Protein AF-A0A356BEI6-F1 (afdb_monomer_lite)

Foldseek 3Di:
DAAQVRHDDDVVVNVVLVVVLVVVCVVVVWDKDWDWDADPVRPDIDIDMDTPDDPVVVLVSCVVRNHQWDWDADPQWTWTGGRVDDDHIDTPGGPVVVDDDDDD

Structure (mmCIF, N/CA/C/O backbone):
data_AF-A0A356BEI6-F1
#
_entry.id   AF-A0A356BEI6-F1
#
loop_
_atom_site.group_PDB
_atom_site.id
_atom_site.type_symbol
_atom_site.label_atom_id
_atom_site.label_alt_id
_atom_site.label_comp_id
_atom_site.label_asym_id
_atom_site.label_entity_id
_atom_site.label_seq_id
_atom_site.pdbx_PDB_ins_code
_atom_site.Cartn_x
_atom_site.Cartn_y
_atom_site.Cartn_z
_atom_site.occupancy
_atom_site.B_iso_or_equiv
_atom_site.auth_seq_id
_atom_site.auth_comp_id
_atom_site.auth_asym_id
_atom_site.auth_atom_id
_atom_site.pdbx_PDB_model_num
ATOM 1 N N . ALA A 1 1 ? 14.969 -9.110 -2.211 1.00 49.66 1 ALA A N 1
ATOM 2 C CA . ALA A 1 1 ? 13.721 -8.331 -2.119 1.00 49.66 1 ALA A CA 1
ATOM 3 C C . ALA A 1 1 ? 14.049 -6.890 -2.487 1.00 49.66 1 ALA A C 1
ATOM 5 O O . ALA A 1 1 ? 15.097 -6.406 -2.062 1.00 49.66 1 ALA A O 1
ATOM 6 N N . GLN A 1 2 ? 13.248 -6.258 -3.345 1.00 53.53 2 GLN A N 1
ATOM 7 C CA . GLN A 1 2 ? 13.433 -4.845 -3.693 1.00 53.53 2 GLN A CA 1
ATOM 8 C C . GLN A 1 2 ? 13.071 -3.978 -2.483 1.00 53.53 2 GLN A C 1
ATOM 10 O O . GLN A 1 2 ? 12.152 -4.316 -1.743 1.00 53.53 2 GLN A O 1
ATOM 15 N N . VAL A 1 3 ? 13.815 -2.899 -2.238 1.00 55.16 3 VAL A N 1
ATOM 16 C CA . VAL A 1 3 ? 13.399 -1.878 -1.267 1.00 55.16 3 VAL A CA 1
ATOM 17 C C . VAL A 1 3 ? 12.349 -0.961 -1.907 1.0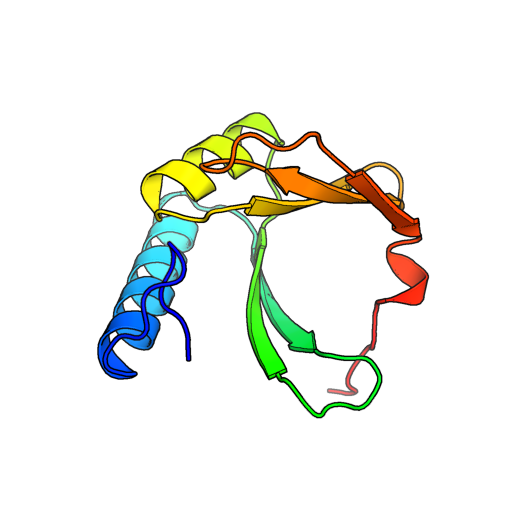0 55.16 3 VAL A C 1
ATOM 19 O O . VAL A 1 3 ? 12.273 -0.889 -3.140 1.00 55.16 3 VAL A O 1
ATOM 22 N N . PRO A 1 4 ? 11.572 -0.206 -1.109 1.00 56.94 4 PRO A N 1
ATOM 23 C CA . PRO A 1 4 ? 10.785 0.904 -1.639 1.00 56.94 4 PRO A CA 1
ATOM 24 C C . PRO A 1 4 ? 11.689 1.834 -2.468 1.00 56.94 4 PRO A C 1
ATOM 26 O O . PRO A 1 4 ? 12.817 2.101 -2.049 1.00 56.94 4 PRO A O 1
ATOM 29 N N . ALA A 1 5 ? 11.217 2.244 -3.651 1.00 59.62 5 ALA A N 1
ATOM 30 C CA . ALA A 1 5 ? 11.950 2.859 -4.773 1.00 59.62 5 ALA A CA 1
ATOM 31 C C . ALA A 1 5 ? 12.661 1.907 -5.767 1.00 59.62 5 ALA A C 1
ATOM 33 O O . ALA A 1 5 ? 13.288 2.371 -6.717 1.00 59.62 5 ALA A O 1
ATOM 34 N N . GLY A 1 6 ? 12.529 0.582 -5.630 1.00 58.34 6 GLY A N 1
ATOM 35 C CA . GLY A 1 6 ? 12.979 -0.384 -6.649 1.00 58.34 6 GLY A CA 1
ATOM 36 C C . GLY A 1 6 ? 14.483 -0.684 -6.645 1.00 58.34 6 GLY A C 1
ATOM 37 O O . GLY A 1 6 ? 14.980 -1.371 -7.538 1.00 58.34 6 GLY A O 1
ATOM 38 N N . VAL A 1 7 ? 15.214 -0.210 -5.634 1.00 60.59 7 VAL A N 1
ATOM 39 C CA . VAL A 1 7 ? 16.638 -0.516 -5.455 1.00 60.59 7 VAL A CA 1
ATOM 40 C C . VAL A 1 7 ? 16.788 -1.901 -4.818 1.00 60.59 7 VAL A C 1
ATOM 42 O O . VAL A 1 7 ? 16.066 -2.269 -3.890 1.00 60.59 7 VAL A O 1
ATOM 45 N N . THR A 1 8 ? 17.741 -2.702 -5.286 1.00 63.16 8 THR A N 1
ATOM 46 C CA . THR A 1 8 ? 18.080 -3.967 -4.622 1.00 63.16 8 THR A CA 1
ATOM 47 C C . THR A 1 8 ? 18.940 -3.663 -3.398 1.00 63.16 8 THR A C 1
ATOM 49 O O . THR A 1 8 ? 20.122 -3.353 -3.523 1.00 63.16 8 THR A O 1
ATOM 52 N N . GLY A 1 9 ? 18.333 -3.705 -2.212 1.00 63.09 9 GLY A N 1
ATOM 53 C CA . GLY A 1 9 ? 19.010 -3.474 -0.935 1.00 63.09 9 GLY A CA 1
ATOM 54 C C . GLY A 1 9 ? 19.251 -4.757 -0.139 1.00 63.09 9 GLY A C 1
ATOM 55 O O . GLY A 1 9 ? 18.744 -5.833 -0.464 1.00 63.09 9 GLY A O 1
ATOM 56 N N . HIS A 1 10 ? 20.010 -4.639 0.952 1.00 65.00 10 HIS A N 1
ATOM 57 C CA . HIS A 1 10 ? 20.179 -5.740 1.898 1.00 65.00 10 HIS A CA 1
ATOM 58 C C . HIS A 1 10 ? 18.817 -6.087 2.543 1.00 65.00 10 HIS A C 1
ATOM 60 O O . HIS A 1 10 ? 18.137 -5.167 3.002 1.00 65.00 10 HIS A O 1
ATOM 66 N N . PRO A 1 11 ? 18.425 -7.372 2.673 1.00 65.81 11 PRO A N 1
ATOM 67 C CA . PRO A 1 11 ? 17.128 -7.781 3.238 1.00 65.81 11 PRO A CA 1
ATOM 68 C C . PRO A 1 11 ? 16.745 -7.131 4.583 1.00 65.81 11 PRO A C 1
ATOM 70 O O . PRO A 1 11 ? 15.575 -6.861 4.843 1.00 65.81 11 PRO A O 1
ATOM 73 N N . TYR A 1 12 ? 17.733 -6.817 5.426 1.00 69.38 12 TYR A N 1
ATOM 74 C CA . TYR A 1 12 ? 17.545 -6.103 6.696 1.00 69.38 12 TYR A CA 1
ATOM 75 C C . TYR A 1 12 ? 16.931 -4.704 6.544 1.00 69.38 12 TYR A C 1
ATOM 77 O O . TYR A 1 12 ? 16.209 -4.269 7.439 1.00 69.38 12 TYR A O 1
ATOM 85 N N . LEU A 1 13 ? 17.179 -4.003 5.434 1.00 73.88 13 LEU A N 1
ATOM 86 C CA . LEU A 1 13 ? 16.604 -2.677 5.187 1.00 73.88 13 LEU A CA 1
ATOM 87 C C . LEU A 1 13 ? 15.094 -2.763 4.937 1.00 73.88 13 LEU A C 1
ATOM 89 O O . LEU A 1 13 ? 14.350 -1.937 5.464 1.00 73.88 13 LEU A O 1
ATOM 93 N N . ASN A 1 14 ? 14.638 -3.800 4.228 1.00 75.56 14 ASN A N 1
ATOM 94 C CA . ASN A 1 14 ? 13.209 -4.065 4.034 1.00 75.56 14 ASN A CA 1
ATOM 95 C C . ASN A 1 14 ? 12.522 -4.380 5.353 1.00 75.56 14 ASN A C 1
ATOM 97 O O . ASN A 1 14 ? 11.492 -3.794 5.664 1.00 75.56 14 ASN A O 1
ATOM 101 N N . LEU A 1 15 ? 13.131 -5.251 6.161 1.00 82.06 15 LEU A N 1
ATOM 102 C CA . LEU A 1 15 ? 12.587 -5.593 7.471 1.00 82.06 15 LEU A CA 1
ATOM 103 C C . LEU A 1 15 ? 12.508 -4.371 8.397 1.00 82.06 15 LEU A C 1
ATOM 105 O O . LEU A 1 15 ? 11.555 -4.240 9.162 1.00 82.06 15 LEU A O 1
ATOM 109 N N . ARG A 1 16 ? 13.502 -3.475 8.349 1.00 86.81 16 ARG A N 1
ATOM 110 C CA . ARG A 1 16 ? 13.478 -2.246 9.148 1.00 86.81 16 ARG A CA 1
ATOM 111 C C . ARG A 1 16 ? 12.345 -1.320 8.704 1.00 86.81 16 ARG A C 1
ATOM 113 O O . ARG A 1 16 ? 11.563 -0.914 9.555 1.00 86.81 16 ARG A O 1
ATOM 120 N N . ARG A 1 17 ? 12.221 -1.050 7.399 1.00 85.62 17 ARG A N 1
ATOM 121 C CA . ARG A 1 17 ? 11.149 -0.203 6.839 1.00 85.62 17 ARG A CA 1
ATOM 122 C C . ARG A 1 17 ? 9.756 -0.777 7.110 1.00 85.62 17 ARG A C 1
ATOM 124 O O . ARG A 1 17 ? 8.855 -0.028 7.463 1.00 85.62 17 ARG A O 1
ATOM 131 N N . ASP A 1 18 ? 9.596 -2.097 7.025 1.00 89.69 18 ASP A N 1
ATOM 132 C CA . ASP A 1 18 ? 8.355 -2.798 7.379 1.00 89.69 18 ASP A CA 1
ATOM 133 C C . ASP A 1 18 ? 7.958 -2.553 8.846 1.00 89.69 18 ASP A C 1
ATOM 135 O O . ASP A 1 18 ? 6.819 -2.186 9.138 1.00 89.69 18 ASP A O 1
ATOM 139 N N . LYS A 1 19 ? 8.918 -2.670 9.774 1.00 92.69 19 LYS A N 1
ATOM 140 C CA . LYS A 1 19 ? 8.693 -2.391 11.201 1.00 92.69 19 LYS A CA 1
ATOM 141 C C . LYS A 1 19 ? 8.432 -0.912 11.483 1.00 92.69 19 LYS A C 1
ATOM 143 O O . LYS A 1 19 ? 7.573 -0.604 12.305 1.00 92.69 19 LYS A O 1
ATOM 148 N N . GLU A 1 20 ? 9.156 -0.006 10.827 1.00 94.38 20 GLU A N 1
ATOM 149 C CA . GLU A 1 20 ? 8.946 1.445 10.934 1.00 94.38 20 GLU A CA 1
ATOM 150 C C . GLU A 1 20 ? 7.535 1.825 10.465 1.00 94.38 20 GLU A C 1
ATOM 152 O O . GLU A 1 20 ? 6.841 2.579 11.148 1.00 94.38 20 GLU A O 1
ATOM 157 N N . PHE A 1 21 ? 7.075 1.246 9.353 1.00 95.19 21 PHE A N 1
ATOM 158 C CA . PHE A 1 21 ? 5.725 1.463 8.848 1.00 95.19 21 PHE A CA 1
ATOM 159 C C . PHE A 1 21 ? 4.667 0.929 9.812 1.00 95.19 21 PHE A C 1
ATOM 161 O O . PHE A 1 21 ? 3.752 1.658 10.187 1.00 95.19 21 PHE A O 1
ATOM 168 N N . GLN A 1 22 ? 4.826 -0.302 10.302 1.00 96.25 22 GLN A N 1
ATOM 169 C CA . GLN A 1 22 ? 3.904 -0.872 11.284 1.00 96.25 22 GLN A CA 1
ATOM 170 C C . GLN A 1 22 ? 3.835 -0.031 12.572 1.00 96.25 22 GLN A C 1
ATOM 172 O O . GLN A 1 22 ? 2.749 0.228 13.096 1.00 96.25 22 GLN A O 1
ATOM 177 N N . ALA A 1 23 ? 4.983 0.422 13.085 1.00 96.44 23 ALA A N 1
ATOM 178 C CA . ALA A 1 23 ? 5.041 1.293 14.256 1.00 96.44 23 ALA A CA 1
ATOM 179 C C . ALA A 1 23 ? 4.313 2.622 14.009 1.00 96.44 23 ALA A C 1
ATOM 181 O O . ALA A 1 23 ? 3.562 3.077 14.873 1.00 96.44 23 ALA A O 1
ATOM 182 N N . TYR A 1 24 ? 4.474 3.202 12.818 1.00 96.88 24 TYR A N 1
ATOM 183 C CA . TYR A 1 24 ? 3.759 4.407 12.414 1.00 96.88 24 TYR A CA 1
ATOM 184 C C . TYR A 1 24 ? 2.239 4.182 12.381 1.00 96.88 24 TYR A C 1
ATOM 186 O O . TYR A 1 24 ? 1.495 4.968 12.967 1.00 96.88 24 TYR A O 1
ATOM 194 N N . LEU A 1 25 ? 1.762 3.091 11.770 1.00 96.56 25 LEU A N 1
ATOM 195 C CA . LEU A 1 25 ? 0.329 2.768 11.725 1.00 96.56 25 LEU A CA 1
ATOM 196 C C . LEU A 1 25 ? -0.268 2.624 13.133 1.00 96.56 25 LEU A C 1
ATOM 198 O O . LEU A 1 25 ? -1.339 3.167 13.406 1.00 96.56 25 LEU A O 1
ATOM 202 N N . ASN A 1 26 ? 0.459 1.970 14.048 1.00 96.81 26 ASN A N 1
ATOM 203 C CA . ASN A 1 26 ? 0.073 1.871 15.459 1.00 96.81 26 ASN A CA 1
ATOM 204 C C . ASN A 1 26 ? -0.004 3.248 16.133 1.00 96.81 26 ASN A C 1
ATOM 206 O O . ASN A 1 26 ? -0.971 3.537 16.837 1.00 96.81 26 ASN A O 1
ATOM 210 N N . GLN A 1 27 ? 0.993 4.111 15.912 1.00 96.88 27 GLN A N 1
ATOM 211 C CA . GLN A 1 27 ? 1.033 5.456 16.487 1.00 96.88 27 GLN A CA 1
ATOM 212 C C . GLN A 1 27 ? -0.139 6.322 16.005 1.00 96.88 27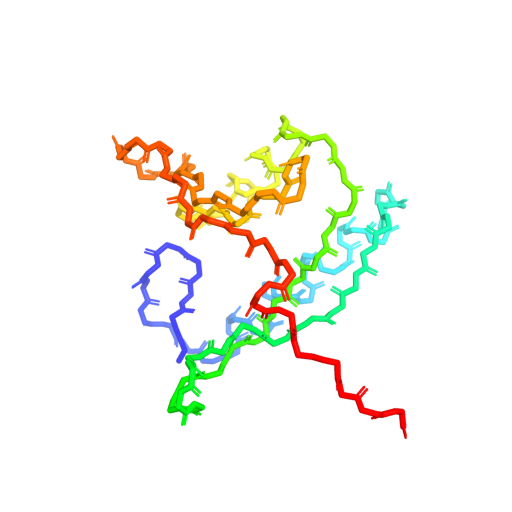 GLN A C 1
ATOM 214 O O . GLN A 1 27 ? -0.738 7.040 16.805 1.00 96.88 27 GLN A O 1
ATOM 219 N N . GLN A 1 28 ? -0.487 6.226 14.720 1.00 95.19 28 GLN A N 1
ATOM 220 C CA . GLN A 1 28 ? -1.615 6.949 14.124 1.00 95.19 28 GLN A CA 1
ATOM 221 C C . GLN A 1 28 ? -2.976 6.294 14.399 1.00 95.19 28 GLN A C 1
ATOM 223 O O . GLN A 1 28 ? -4.004 6.850 14.021 1.00 95.19 28 GLN A O 1
ATOM 228 N N . LYS A 1 29 ? -3.002 5.126 15.060 1.00 96.00 29 LYS A N 1
ATOM 229 C CA . LYS A 1 29 ? -4.213 4.328 15.3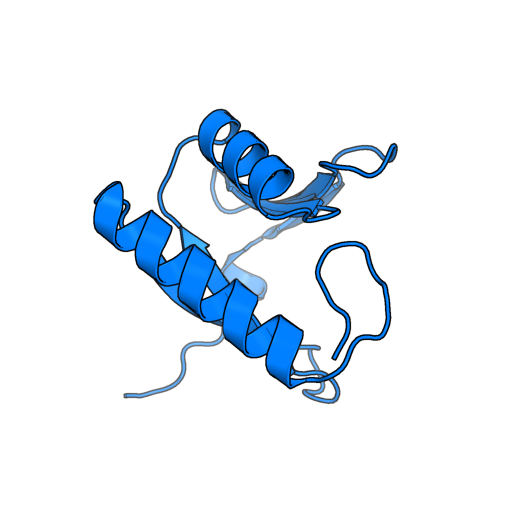19 1.00 96.00 29 LYS A CA 1
ATOM 230 C C . LYS A 1 29 ? -4.999 3.999 14.042 1.00 96.00 29 LYS A C 1
ATOM 232 O O . LYS A 1 29 ? -6.226 3.908 14.071 1.00 96.00 29 LYS A O 1
ATOM 237 N N . LEU A 1 30 ? -4.294 3.820 12.926 1.00 96.19 30 LEU A N 1
ATOM 238 C CA . LEU A 1 30 ? -4.908 3.396 11.672 1.00 96.19 30 LEU A CA 1
ATOM 239 C C . LEU A 1 30 ? -5.217 1.895 11.743 1.00 96.19 30 LEU A C 1
ATOM 241 O O . LEU A 1 30 ? -4.344 1.132 12.154 1.00 96.19 30 LEU A O 1
ATOM 245 N N . PRO A 1 31 ? -6.415 1.432 11.348 1.00 97.31 31 PRO A N 1
ATOM 246 C CA . PRO A 1 31 ? -6.686 0.004 11.234 1.00 97.31 31 PRO A CA 1
ATOM 247 C C . PRO A 1 31 ? -5.893 -0.597 10.068 1.00 97.31 31 PRO A C 1
ATOM 249 O O . PRO A 1 31 ? -5.920 -0.069 8.954 1.00 97.31 31 PRO A O 1
ATOM 252 N N . TYR A 1 32 ? -5.203 -1.713 10.304 1.00 96.94 32 TYR A N 1
ATOM 253 C CA . TYR A 1 32 ? -4.433 -2.401 9.269 1.00 96.94 32 TYR A CA 1
ATOM 254 C C . TYR A 1 32 ? -4.399 -3.919 9.466 1.00 96.94 32 TYR A C 1
ATOM 256 O O . TYR A 1 32 ? -4.633 -4.425 10.564 1.00 96.94 32 TYR A O 1
ATOM 264 N N . ARG A 1 33 ? -4.073 -4.652 8.395 1.00 94.50 33 ARG A N 1
ATOM 265 C CA . ARG A 1 33 ? -3.848 -6.105 8.410 1.00 94.50 33 ARG A CA 1
ATOM 266 C C . ARG A 1 33 ? -2.650 -6.471 7.535 1.00 94.50 33 ARG A C 1
ATOM 268 O O . ARG A 1 33 ? -2.477 -5.910 6.456 1.00 94.50 33 ARG A O 1
ATOM 275 N N . SER A 1 34 ? -1.831 -7.416 7.998 1.00 93.56 34 SER A N 1
ATOM 276 C CA . SER A 1 34 ? -0.758 -7.994 7.177 1.00 93.56 34 SER A CA 1
ATOM 277 C C . SER A 1 34 ? -1.356 -8.900 6.107 1.00 93.56 34 SER A C 1
ATOM 279 O O . SER A 1 34 ? -2.259 -9.684 6.398 1.00 93.56 34 SER A O 1
ATOM 281 N N . VAL A 1 35 ? -0.809 -8.835 4.899 1.00 92.75 35 VAL A N 1
ATOM 282 C CA . VAL A 1 35 ? -1.160 -9.710 3.774 1.00 92.75 35 VAL A CA 1
ATOM 283 C C . VAL A 1 35 ? 0.095 -10.130 3.018 1.00 92.75 35 VAL A C 1
ATOM 285 O O . VAL A 1 35 ? 1.171 -9.572 3.238 1.00 92.75 35 VAL A O 1
ATOM 288 N N . ILE A 1 36 ? -0.038 -11.108 2.126 1.00 90.81 36 ILE A N 1
ATOM 289 C CA . ILE A 1 36 ? 1.004 -11.466 1.165 1.00 90.81 36 ILE A CA 1
ATOM 290 C C . ILE A 1 36 ? 0.513 -11.059 -0.222 1.00 90.81 36 ILE A C 1
ATOM 292 O O . ILE A 1 36 ? -0.513 -11.550 -0.686 1.00 90.81 36 ILE A O 1
ATOM 296 N N . GLY A 1 37 ? 1.239 -10.151 -0.870 1.00 88.75 37 GLY A N 1
ATOM 297 C CA . GLY A 1 37 ? 1.113 -9.935 -2.305 1.00 88.75 37 GLY A CA 1
ATOM 298 C C . GLY A 1 37 ? 1.788 -11.096 -3.023 1.00 88.75 37 GLY A C 1
ATOM 299 O O . GLY A 1 37 ? 2.936 -11.419 -2.718 1.00 88.75 37 GLY A O 1
ATOM 300 N N . CYS A 1 38 ? 1.073 -11.750 -3.931 1.00 88.31 38 CYS A N 1
ATOM 301 C CA . CYS A 1 38 ? 1.509 -12.997 -4.544 1.00 88.31 38 CYS A CA 1
ATOM 302 C C . CYS A 1 38 ? 1.228 -12.988 -6.049 1.00 88.31 38 CYS A C 1
ATOM 304 O O . CYS A 1 38 ? 0.189 -12.485 -6.480 1.00 88.31 38 CYS A O 1
ATOM 306 N N . ALA A 1 39 ? 2.134 -13.560 -6.843 1.00 86.88 39 ALA A N 1
ATOM 307 C CA . ALA A 1 39 ? 1.827 -13.918 -8.225 1.00 86.88 39 ALA A CA 1
ATOM 308 C C . ALA A 1 39 ? 0.793 -15.067 -8.259 1.00 86.88 39 ALA A C 1
ATOM 310 O O . ALA A 1 39 ? 0.802 -15.905 -7.356 1.00 86.88 39 ALA A O 1
ATOM 311 N N . PRO A 1 40 ? -0.065 -15.175 -9.294 1.00 84.69 40 PRO A N 1
ATOM 312 C CA . PRO A 1 40 ? -1.066 -16.247 -9.374 1.00 84.69 40 PRO A CA 1
ATOM 313 C C . PRO A 1 40 ? -0.487 -17.669 -9.290 1.00 84.69 40 PRO A C 1
ATOM 315 O O . PRO A 1 40 ? -1.164 -18.585 -8.838 1.00 84.69 40 PRO A O 1
ATOM 318 N N . ASP A 1 41 ? 0.768 -17.854 -9.702 1.00 88.94 41 ASP A N 1
ATOM 319 C CA . ASP A 1 41 ? 1.504 -19.123 -9.673 1.00 88.94 41 ASP A CA 1
ATOM 320 C C . ASP A 1 41 ? 2.389 -19.303 -8.421 1.00 88.94 41 ASP A C 1
ATOM 322 O O . ASP A 1 41 ? 3.143 -20.269 -8.325 1.00 88.94 41 ASP A O 1
ATOM 326 N N . HIS A 1 42 ? 2.323 -18.369 -7.467 1.00 84.00 42 HIS A N 1
ATOM 327 C CA . HIS A 1 42 ? 3.098 -18.334 -6.223 1.00 84.00 42 HIS A CA 1
ATOM 328 C C . HIS A 1 42 ? 4.624 -18.218 -6.389 1.00 84.00 42 HIS A C 1
ATOM 330 O O . HIS A 1 42 ? 5.354 -18.296 -5.394 1.00 84.00 42 HIS A O 1
ATOM 336 N N . SER A 1 43 ? 5.113 -17.968 -7.608 1.00 86.69 43 SER A N 1
ATOM 337 C CA . SER A 1 43 ? 6.543 -17.800 -7.911 1.00 86.69 43 SER A CA 1
ATOM 338 C C . SER A 1 43 ? 7.166 -16.582 -7.220 1.00 86.69 43 SER A C 1
ATOM 340 O O . SER A 1 43 ? 8.360 -16.572 -6.916 1.00 86.69 43 SER A O 1
ATOM 342 N N . PHE A 1 44 ? 6.345 -15.572 -6.929 1.00 81.75 44 PHE A N 1
ATOM 343 C CA . PHE A 1 44 ? 6.718 -14.376 -6.190 1.00 81.75 44 PHE A CA 1
ATOM 344 C C . PHE A 1 44 ? 5.741 -14.134 -5.045 1.00 81.75 44 PHE A C 1
ATOM 346 O O . PHE A 1 44 ? 4.528 -14.154 -5.247 1.00 81.75 44 PHE A O 1
ATOM 353 N N . GLN A 1 45 ? 6.284 -13.878 -3.856 1.00 86.12 45 GLN A N 1
ATOM 354 C CA . GLN A 1 45 ? 5.536 -13.564 -2.645 1.00 86.12 45 GLN A CA 1
ATOM 355 C C . GLN A 1 45 ? 6.264 -12.475 -1.866 1.00 86.12 45 GLN A C 1
ATOM 357 O O . GLN A 1 45 ? 7.461 -12.584 -1.594 1.00 86.12 45 GLN A O 1
ATOM 362 N N . GLU A 1 46 ? 5.530 -11.445 -1.466 1.00 85.00 46 GLU A N 1
ATOM 363 C CA . GLU A 1 46 ? 6.059 -10.358 -0.656 1.00 85.00 46 GLU A CA 1
ATOM 364 C C . GLU A 1 46 ? 5.047 -9.929 0.403 1.00 85.00 46 GLU A C 1
ATOM 366 O O . GLU A 1 46 ? 3.849 -9.796 0.146 1.00 85.00 46 GLU A O 1
ATOM 371 N N . LYS A 1 47 ? 5.534 -9.717 1.627 1.00 89.06 47 LYS A N 1
ATOM 372 C CA . LYS A 1 47 ? 4.711 -9.188 2.710 1.00 89.06 47 LYS A CA 1
ATOM 373 C C . LYS A 1 47 ? 4.266 -7.768 2.367 1.00 89.06 47 LYS A C 1
ATOM 375 O O . LYS A 1 47 ? 5.077 -6.937 1.973 1.00 89.06 47 LYS A O 1
ATOM 380 N N . SER A 1 48 ? 2.991 -7.486 2.592 1.00 91.06 48 SER A N 1
ATOM 381 C CA . SER A 1 48 ? 2.400 -6.164 2.428 1.00 91.06 48 SER A CA 1
ATOM 382 C C . SER A 1 48 ? 1.367 -5.886 3.527 1.00 91.06 48 SER A C 1
ATOM 384 O O . SER A 1 48 ? 1.114 -6.718 4.405 1.00 91.06 48 SER A O 1
ATOM 386 N N . TRP A 1 49 ? 0.776 -4.697 3.488 1.00 94.56 49 TRP A N 1
ATOM 387 C CA . TRP A 1 49 ? -0.181 -4.206 4.472 1.00 94.56 49 TRP A CA 1
ATOM 388 C C . TRP A 1 49 ? -1.427 -3.661 3.778 1.00 94.56 49 TRP A C 1
ATOM 390 O O . TRP A 1 49 ? -1.330 -2.802 2.906 1.00 94.56 49 TRP A O 1
ATOM 400 N N . ILE A 1 50 ? -2.601 -4.112 4.215 1.00 94.94 50 ILE A N 1
ATOM 401 C CA . ILE A 1 50 ? -3.867 -3.432 3.928 1.00 94.94 50 ILE A CA 1
ATOM 402 C C . ILE A 1 50 ? -4.090 -2.412 5.037 1.00 94.94 50 ILE A C 1
ATOM 404 O O . ILE A 1 50 ? -4.061 -2.779 6.211 1.00 94.94 50 ILE A O 1
ATOM 408 N N . VAL A 1 51 ? -4.325 -1.152 4.673 1.00 97.19 51 VAL A N 1
ATOM 409 C CA . VAL A 1 51 ? -4.567 -0.052 5.614 1.00 97.19 51 VAL A CA 1
ATOM 410 C C . VAL A 1 51 ? -5.908 0.591 5.293 1.00 97.19 51 VAL A C 1
ATOM 412 O O . VAL A 1 51 ? -6.138 1.016 4.163 1.00 97.19 51 VAL A O 1
ATOM 415 N N . LEU A 1 52 ? -6.787 0.685 6.289 1.00 96.88 52 LEU A N 1
ATOM 416 C CA . LEU A 1 52 ? -8.065 1.374 6.149 1.00 96.88 52 LEU A CA 1
ATOM 417 C C . LEU A 1 52 ? -7.856 2.874 6.377 1.00 96.88 52 LEU A C 1
ATOM 419 O O . LEU A 1 52 ? -7.701 3.324 7.513 1.00 96.88 52 LEU A O 1
ATOM 423 N N . CYS A 1 53 ? -7.822 3.647 5.296 1.00 96.94 53 CYS A N 1
ATOM 424 C CA . CYS A 1 53 ? -7.660 5.099 5.329 1.00 96.94 53 CYS A CA 1
ATOM 425 C C . CYS A 1 53 ? -8.211 5.737 4.048 1.00 96.94 53 CYS A C 1
ATOM 427 O O . CYS A 1 53 ? -8.554 5.028 3.106 1.00 96.94 53 CYS A O 1
ATOM 429 N N . GLU A 1 54 ? -8.301 7.067 4.002 1.00 97.3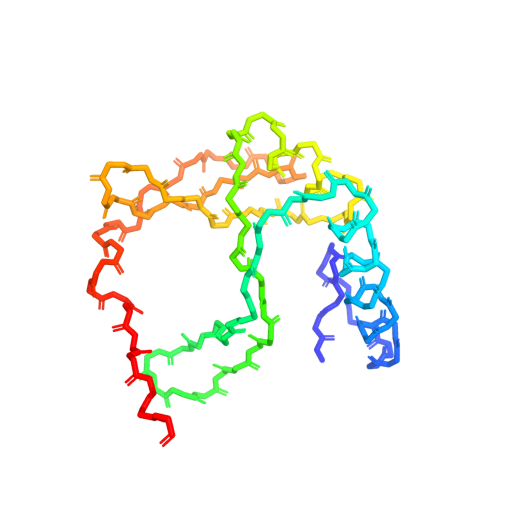1 54 GLU A N 1
ATOM 430 C CA . GLU A 1 54 ? -8.660 7.782 2.773 1.00 97.31 54 GLU A CA 1
ATOM 431 C C . GLU A 1 54 ? -7.518 7.752 1.745 1.00 97.31 54 GLU A C 1
ATOM 433 O O . GLU A 1 54 ? -6.339 7.714 2.108 1.00 97.31 54 GLU A O 1
ATOM 438 N N . LYS A 1 55 ? -7.852 7.858 0.451 1.00 97.19 55 LYS A N 1
ATOM 439 C CA . LYS A 1 55 ? -6.874 7.804 -0.653 1.00 97.19 55 LYS A CA 1
ATOM 440 C C . LYS A 1 55 ? -5.750 8.835 -0.495 1.00 97.19 55 LYS A C 1
ATOM 442 O O . LYS A 1 55 ? -4.579 8.518 -0.691 1.00 97.19 55 LYS A O 1
ATOM 447 N N . ASN A 1 56 ? -6.081 10.055 -0.065 1.00 97.25 56 ASN A N 1
ATOM 448 C CA . ASN A 1 56 ? -5.093 11.112 0.182 1.00 97.25 56 ASN A CA 1
ATOM 449 C C . ASN A 1 56 ? -4.121 10.753 1.317 1.00 97.25 56 ASN A C 1
ATOM 451 O O . ASN A 1 56 ? -2.920 11.025 1.213 1.00 97.25 56 ASN A O 1
ATOM 455 N N . THR A 1 57 ? -4.611 10.109 2.380 1.00 96.94 57 THR A N 1
ATOM 456 C CA . THR A 1 57 ? -3.764 9.564 3.446 1.00 96.94 57 THR A CA 1
ATOM 457 C C . THR A 1 57 ? -2.869 8.462 2.892 1.00 96.94 57 THR A C 1
ATOM 459 O O . THR A 1 57 ? -1.661 8.526 3.096 1.00 96.94 57 THR A O 1
ATOM 462 N N . ALA A 1 58 ? -3.413 7.515 2.122 1.00 97.31 58 ALA A N 1
ATOM 463 C CA . ALA A 1 58 ? -2.641 6.428 1.519 1.00 97.31 58 ALA A CA 1
ATOM 464 C C . ALA A 1 58 ? -1.491 6.946 0.635 1.00 97.31 58 ALA A C 1
ATOM 466 O O . ALA A 1 58 ? -0.352 6.505 0.782 1.00 97.31 58 ALA A O 1
ATOM 467 N N . ILE A 1 59 ? -1.752 7.945 -0.216 1.00 97.19 59 ILE A N 1
ATOM 468 C CA . ILE A 1 59 ? -0.729 8.599 -1.050 1.00 97.19 59 ILE A CA 1
ATOM 469 C C . ILE A 1 59 ? 0.322 9.314 -0.186 1.00 97.19 59 ILE A C 1
ATOM 471 O O . ILE A 1 59 ? 1.516 9.249 -0.477 1.00 97.19 59 ILE A O 1
ATOM 475 N N . THR A 1 60 ? -0.095 9.987 0.890 1.00 97.19 60 THR A N 1
ATOM 476 C CA . THR A 1 60 ? 0.828 10.672 1.812 1.00 97.19 60 THR A CA 1
ATOM 477 C C . THR A 1 60 ? 1.758 9.679 2.508 1.00 97.19 60 THR A C 1
ATOM 479 O O . THR A 1 60 ? 2.971 9.890 2.539 1.00 97.19 60 THR A O 1
ATOM 482 N N . LEU A 1 61 ? 1.210 8.561 2.993 1.00 95.75 61 LEU A N 1
ATOM 483 C CA . LEU A 1 61 ? 1.979 7.466 3.584 1.00 95.75 61 LEU A CA 1
ATOM 484 C C . LEU A 1 61 ? 2.951 6.866 2.571 1.00 95.75 61 LEU A C 1
ATOM 486 O O . LEU A 1 61 ? 4.133 6.707 2.861 1.00 95.75 61 LEU A O 1
ATOM 490 N N . ALA A 1 62 ? 2.477 6.585 1.362 1.00 95.00 62 ALA A N 1
ATOM 491 C CA . ALA A 1 62 ? 3.296 6.035 0.296 1.00 95.00 62 ALA A CA 1
ATOM 492 C C . ALA A 1 62 ? 4.493 6.936 -0.038 1.00 95.00 62 ALA A C 1
ATOM 494 O O . ALA A 1 62 ? 5.608 6.435 -0.148 1.00 95.00 62 ALA A O 1
ATOM 495 N N . ARG A 1 63 ? 4.307 8.262 -0.102 1.00 95.50 63 A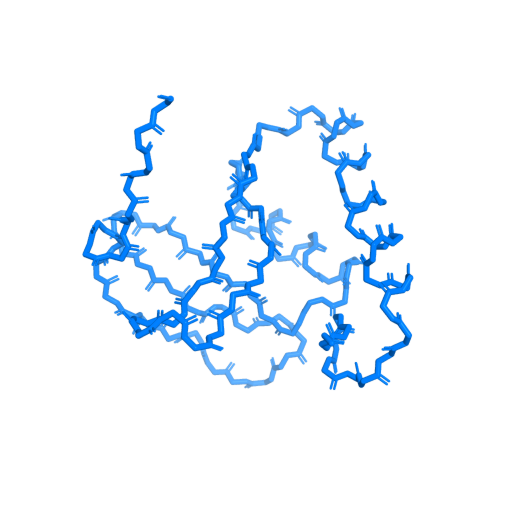RG A N 1
ATOM 496 C CA . ARG A 1 63 ? 5.419 9.214 -0.276 1.00 95.50 63 ARG A CA 1
ATOM 497 C C . ARG A 1 63 ? 6.395 9.178 0.895 1.00 95.50 63 ARG A C 1
ATOM 499 O O . ARG A 1 63 ? 7.598 9.115 0.670 1.00 95.50 63 ARG A O 1
ATOM 506 N N . GLN A 1 64 ? 5.887 9.191 2.128 1.00 94.38 64 GLN A N 1
ATOM 507 C CA . GLN A 1 64 ? 6.714 9.156 3.339 1.00 94.38 64 GLN A CA 1
ATOM 508 C C . GLN A 1 64 ? 7.589 7.893 3.413 1.00 94.38 64 GLN A C 1
ATOM 510 O O . GLN A 1 64 ? 8.719 7.958 3.886 1.00 94.38 64 GLN A O 1
ATOM 515 N N . PHE A 1 65 ? 7.076 6.758 2.935 1.00 91.94 65 PHE A N 1
ATOM 516 C CA . PHE A 1 65 ? 7.770 5.466 2.928 1.00 91.94 65 PHE A CA 1
ATOM 517 C C . PHE A 1 65 ? 8.378 5.102 1.566 1.00 91.94 65 PHE A C 1
ATOM 519 O O . PHE A 1 65 ? 8.725 3.942 1.338 1.00 91.94 65 PHE A O 1
ATOM 526 N N . GLU A 1 66 ? 8.527 6.090 0.680 1.00 92.69 66 GLU A N 1
ATOM 527 C CA . GLU A 1 66 ? 9.190 5.979 -0.623 1.00 92.69 66 GLU A CA 1
ATOM 528 C C . GLU A 1 66 ? 8.630 4.861 -1.529 1.00 92.69 66 GLU A C 1
ATOM 530 O O . GLU A 1 66 ? 9.362 4.168 -2.237 1.00 92.69 66 GLU A O 1
ATOM 535 N N . GLN A 1 67 ? 7.314 4.653 -1.502 1.00 90.38 67 GLN A N 1
ATOM 536 C CA . GLN A 1 67 ? 6.629 3.691 -2.361 1.00 90.38 67 GLN A CA 1
ATOM 537 C C . GLN A 1 67 ? 6.394 4.282 -3.749 1.00 90.38 67 GLN A C 1
ATOM 539 O O . GLN A 1 67 ? 5.816 5.357 -3.894 1.00 90.38 67 GLN A O 1
ATOM 544 N N . ASN A 1 68 ? 6.787 3.543 -4.784 1.00 93.00 68 ASN A N 1
ATOM 545 C CA . ASN A 1 68 ? 6.599 3.956 -6.173 1.00 93.00 68 ASN A CA 1
ATOM 546 C C . ASN A 1 68 ? 5.118 4.048 -6.570 1.00 93.00 68 ASN A C 1
ATOM 548 O O . ASN A 1 68 ? 4.733 4.955 -7.311 1.00 93.00 68 ASN A O 1
ATOM 552 N N . ALA A 1 69 ? 4.303 3.133 -6.049 1.00 94.75 69 ALA A N 1
ATOM 553 C CA . ALA A 1 69 ? 2.867 3.043 -6.264 1.00 94.75 69 ALA A CA 1
ATOM 554 C C . ALA A 1 69 ? 2.197 2.362 -5.060 1.00 94.75 69 ALA A C 1
ATOM 556 O O . ALA A 1 69 ? 2.873 1.743 -4.236 1.00 94.75 69 ALA A O 1
ATOM 557 N N . ILE A 1 70 ? 0.871 2.454 -4.982 1.00 96.06 70 ILE A N 1
ATOM 558 C CA . ILE A 1 70 ? 0.042 1.692 -4.044 1.00 96.06 70 ILE A CA 1
ATOM 559 C C . ILE A 1 70 ? -1.023 0.901 -4.791 1.00 96.06 70 ILE A C 1
ATOM 561 O O . ILE A 1 70 ? -1.500 1.311 -5.846 1.00 96.06 70 ILE A O 1
ATOM 565 N N . TYR A 1 71 ? -1.439 -0.201 -4.181 1.00 96.00 71 TYR A N 1
ATOM 566 C CA . TYR A 1 71 ? -2.701 -0.843 -4.506 1.00 96.00 71 TYR A CA 1
ATOM 567 C C . TYR A 1 71 ? -3.822 -0.135 -3.743 1.00 96.00 71 TYR A C 1
ATOM 569 O O . TYR A 1 71 ? -3.745 0.005 -2.521 1.00 96.00 71 TYR A O 1
ATOM 577 N N . TRP A 1 72 ? -4.849 0.320 -4.453 1.00 97.69 72 TRP A N 1
ATOM 578 C CA . TRP A 1 72 ? -5.997 1.022 -3.880 1.00 97.69 72 TRP A CA 1
ATOM 579 C C . TRP A 1 72 ? -7.280 0.267 -4.201 1.00 97.69 72 TRP A C 1
ATOM 581 O O . TRP A 1 72 ? -7.474 -0.141 -5.339 1.00 97.69 72 TRP A O 1
ATOM 591 N N . VAL A 1 73 ? -8.148 0.070 -3.209 1.00 96.94 73 VAL A N 1
ATOM 592 C CA . VAL A 1 73 ? -9.441 -0.594 -3.407 1.00 96.94 73 VAL A CA 1
ATOM 593 C C . VAL A 1 73 ? -10.550 0.423 -3.200 1.00 96.94 73 VAL A C 1
ATOM 595 O O . VAL A 1 73 ? -10.662 1.005 -2.123 1.00 96.94 73 VAL A O 1
ATOM 598 N N . GLU A 1 74 ? -11.393 0.603 -4.210 1.00 96.06 74 GLU A N 1
ATOM 599 C CA . GLU A 1 74 ? -12.543 1.502 -4.161 1.00 96.06 74 GLU A CA 1
ATOM 600 C C . GLU A 1 74 ? -13.730 0.856 -4.865 1.00 96.06 74 GLU A C 1
ATOM 602 O O . GLU A 1 74 ? -13.611 0.361 -5.979 1.00 96.06 74 GLU A O 1
ATOM 607 N N . GLN A 1 75 ? -14.879 0.813 -4.183 1.00 95.31 75 GLN A N 1
ATOM 608 C CA . GLN A 1 75 ? -16.118 0.225 -4.715 1.00 95.31 75 GLN A CA 1
ATOM 609 C C . GLN A 1 75 ? -15.964 -1.221 -5.238 1.00 95.31 75 GLN A C 1
ATOM 611 O O . GLN A 1 75 ? -16.681 -1.645 -6.137 1.00 95.31 75 GLN A O 1
ATOM 616 N N . GLY A 1 76 ? -15.051 -1.998 -4.645 1.00 95.62 76 GLY A N 1
ATOM 617 C CA . GLY A 1 76 ? -14.782 -3.387 -5.036 1.00 95.62 76 GLY A CA 1
ATOM 618 C C . GLY A 1 76 ? -13.812 -3.544 -6.210 1.00 95.62 76 GLY A C 1
ATOM 619 O O . GLY A 1 76 ? -13.448 -4.671 -6.531 1.00 95.62 76 GLY A O 1
ATOM 620 N N . GLU A 1 77 ? -13.348 -2.445 -6.798 1.00 97.38 77 GLU A N 1
ATOM 621 C CA . GLU A 1 77 ? -12.348 -2.427 -7.861 1.00 97.38 77 GLU A CA 1
ATOM 622 C C . GLU A 1 77 ? -10.953 -2.192 -7.265 1.00 97.38 77 GLU A C 1
ATOM 624 O O . GLU A 1 77 ? -10.785 -1.399 -6.334 1.00 97.38 77 GLU A O 1
ATOM 629 N N . LEU A 1 78 ? -9.950 -2.903 -7.782 1.00 96.38 78 LEU A N 1
ATOM 630 C CA . LEU A 1 78 ? -8.546 -2.730 -7.431 1.00 96.38 78 LEU A CA 1
ATOM 631 C C . LEU A 1 78 ? -7.856 -1.840 -8.466 1.00 96.38 78 LEU A C 1
ATOM 633 O O . LEU A 1 78 ? -7.892 -2.130 -9.657 1.00 96.38 78 LEU A O 1
ATOM 637 N N . PHE A 1 79 ? -7.131 -0.834 -7.997 1.00 97.56 79 PHE A N 1
ATOM 638 C CA . PHE A 1 79 ? -6.349 0.088 -8.809 1.00 97.56 79 PHE A CA 1
ATOM 639 C C . PHE A 1 79 ? -4.868 0.016 -8.447 1.00 97.56 79 PHE A C 1
ATOM 641 O O . PHE A 1 79 ? -4.510 -0.169 -7.279 1.00 97.56 79 PHE A O 1
ATOM 648 N N . LEU A 1 80 ? -4.008 0.232 -9.438 1.00 96.38 80 LEU A N 1
ATOM 649 C CA . LEU A 1 80 ? -2.609 0.584 -9.237 1.00 96.38 80 LEU A CA 1
ATOM 650 C C . LEU A 1 80 ? -2.475 2.104 -9.334 1.00 96.38 80 LEU A C 1
ATOM 652 O O . LEU A 1 80 ? -2.638 2.684 -10.405 1.00 96.38 80 LEU A O 1
ATOM 656 N N . VAL A 1 81 ? -2.178 2.750 -8.208 1.00 97.56 81 VAL A N 1
ATOM 657 C CA . VAL A 1 81 ? -2.069 4.210 -8.116 1.00 97.56 81 VAL A CA 1
ATOM 658 C C . VAL A 1 81 ? -0.591 4.595 -8.032 1.00 97.56 81 VAL A C 1
ATOM 660 O O . VAL A 1 81 ? 0.051 4.306 -7.017 1.00 97.56 81 VAL A O 1
ATOM 663 N N . PRO A 1 82 ? -0.020 5.241 -9.061 1.00 96.50 82 PRO A N 1
ATOM 664 C CA . PRO A 1 82 ? 1.355 5.720 -9.016 1.00 96.50 82 PRO A CA 1
ATOM 665 C C . PRO A 1 82 ? 1.497 6.861 -8.002 1.00 96.50 82 PRO A C 1
ATOM 667 O O . PRO A 1 82 ? 0.622 7.716 -7.865 1.00 96.50 82 PRO A O 1
ATOM 670 N N . VAL A 1 83 ? 2.611 6.863 -7.268 1.00 96.06 83 VAL A N 1
ATOM 671 C CA . VAL A 1 83 ? 2.892 7.842 -6.206 1.00 96.06 83 VAL A CA 1
ATOM 672 C C . VAL A 1 83 ? 4.181 8.609 -6.477 1.00 96.06 83 VAL A C 1
ATOM 674 O O . VAL A 1 83 ? 4.154 9.839 -6.507 1.00 96.06 83 VAL A O 1
ATOM 677 N N . LEU A 1 84 ? 5.299 7.898 -6.659 1.00 93.88 84 LEU A N 1
ATOM 678 C CA . LEU A 1 84 ? 6.578 8.493 -7.080 1.00 93.88 84 LEU A CA 1
ATOM 679 C C . LEU A 1 84 ? 6.829 8.328 -8.579 1.00 93.88 84 LEU A C 1
ATOM 681 O O . LEU A 1 84 ? 7.695 8.998 -9.138 1.00 93.88 84 LEU A O 1
ATOM 685 N N . LEU A 1 85 ? 6.088 7.430 -9.224 1.00 91.81 85 LEU A N 1
ATOM 686 C CA . LEU A 1 85 ? 6.158 7.242 -10.661 1.00 91.81 85 LEU A CA 1
ATOM 687 C C . LEU A 1 85 ? 5.241 8.224 -11.404 1.00 91.81 85 LEU A C 1
ATOM 689 O O . LEU A 1 85 ? 4.300 8.771 -10.836 1.00 91.81 85 LEU A O 1
ATOM 693 N N . THR A 1 86 ? 5.510 8.426 -12.693 1.00 90.56 86 THR A N 1
ATOM 694 C CA . THR A 1 86 ? 4.799 9.387 -13.553 1.00 90.56 86 THR A CA 1
ATOM 695 C C . THR A 1 86 ? 3.697 8.764 -14.410 1.00 90.56 86 THR A C 1
ATOM 697 O O . THR A 1 86 ? 3.124 9.456 -15.249 1.00 90.56 86 THR A O 1
ATOM 700 N N . GLN A 1 87 ? 3.414 7.467 -14.251 1.00 93.12 87 GLN A N 1
ATOM 701 C CA . GLN A 1 87 ? 2.344 6.815 -15.009 1.00 93.12 87 GLN A CA 1
ATOM 702 C C . GLN A 1 87 ? 0.958 7.278 -14.543 1.00 93.12 87 GLN A C 1
ATOM 704 O O . GLN A 1 87 ? 0.814 8.029 -13.578 1.00 93.12 87 GLN A O 1
ATOM 709 N N . HIS A 1 88 ? -0.070 6.827 -15.256 1.00 93.31 88 HIS A N 1
ATOM 710 C CA . HIS A 1 88 ? -1.457 7.025 -14.864 1.00 93.31 88 HIS A CA 1
ATOM 711 C C . HIS A 1 88 ? -1.925 5.910 -13.931 1.00 93.31 88 HIS A C 1
ATOM 713 O O . HIS A 1 88 ? -1.375 4.810 -13.933 1.00 93.31 88 HIS A O 1
ATOM 719 N N . GLU A 1 89 ? -2.942 6.219 -13.132 1.00 96.44 89 GLU A N 1
ATOM 720 C CA . GLU A 1 89 ? -3.680 5.213 -12.376 1.00 96.44 89 GLU A CA 1
ATOM 721 C C . GLU A 1 89 ? -4.324 4.205 -13.332 1.00 96.44 89 GLU A C 1
ATOM 723 O O . GLU A 1 89 ? -4.916 4.588 -14.343 1.00 96.44 89 GLU A O 1
ATOM 728 N N . GLU A 1 90 ? -4.197 2.923 -13.004 1.00 97.06 90 GLU A N 1
ATOM 729 C CA . GLU A 1 90 ? -4.687 1.818 -13.824 1.00 97.06 90 GLU A CA 1
ATOM 730 C C . GLU A 1 90 ? -5.669 0.970 -13.017 1.00 97.06 90 GLU A C 1
ATOM 732 O O . GLU A 1 90 ? -5.359 0.563 -11.895 1.00 97.06 90 GLU A O 1
ATOM 737 N N . SER A 1 91 ? -6.848 0.688 -13.585 1.00 97.00 91 SER A N 1
ATOM 738 C CA . SER A 1 91 ? -7.720 -0.332 -13.005 1.00 97.00 91 SER A CA 1
ATOM 739 C C . SER A 1 91 ? -7.163 -1.711 -13.315 1.00 97.00 91 SER A C 1
ATOM 741 O O . SER A 1 91 ? -6.896 -2.057 -14.465 1.00 97.00 91 SER A O 1
ATOM 743 N N . LEU A 1 92 ? -7.050 -2.515 -12.270 1.00 95.25 92 LEU A N 1
ATOM 744 C CA . LEU A 1 92 ? -6.701 -3.912 -12.369 1.00 95.25 92 LEU A CA 1
ATOM 745 C C . LEU A 1 92 ? -7.965 -4.790 -12.418 1.00 95.25 92 LEU A C 1
ATOM 747 O O . LEU A 1 92 ? -7.847 -5.980 -12.678 1.00 95.25 92 LEU A O 1
ATOM 751 N N . GLY A 1 93 ? -9.174 -4.287 -12.171 1.00 96.31 93 GLY A N 1
ATOM 752 C CA . GLY A 1 93 ? -10.393 -5.109 -12.101 1.00 96.31 93 GLY A CA 1
ATOM 753 C C . GLY A 1 93 ? -10.793 -5.488 -10.673 1.00 96.31 93 GLY A C 1
ATOM 754 O O . GLY A 1 93 ? -10.237 -4.975 -9.698 1.00 96.31 93 GLY A O 1
ATOM 755 N N . ASN A 1 94 ? -11.725 -6.432 -10.535 1.00 96.62 94 ASN A N 1
ATOM 756 C CA . ASN A 1 94 ? -12.383 -6.716 -9.262 1.00 96.62 94 ASN A CA 1
ATOM 757 C C . ASN A 1 94 ? -11.400 -7.217 -8.182 1.00 96.62 94 ASN A C 1
ATOM 759 O O . ASN A 1 94 ? -10.600 -8.131 -8.393 1.00 96.62 94 ASN A O 1
ATOM 763 N N . PHE A 1 95 ? -11.467 -6.629 -6.988 1.00 94.69 95 PHE A N 1
ATOM 764 C CA . PHE A 1 95 ? -10.610 -6.993 -5.860 1.00 94.69 95 PHE A CA 1
ATOM 765 C C . PHE A 1 95 ? -10.892 -8.411 -5.340 1.00 94.69 95 PHE A C 1
ATOM 767 O O . PHE A 1 95 ? -9.968 -9.124 -4.951 1.00 94.69 95 PHE A O 1
ATOM 774 N N . SER A 1 96 ? -12.156 -8.843 -5.363 1.00 93.88 96 SER A N 1
ATOM 775 C CA . SER A 1 96 ? -12.566 -10.162 -4.861 1.00 93.88 96 SER A CA 1
ATOM 776 C C . SER A 1 96 ? -11.983 -11.322 -5.668 1.00 93.88 96 SER A C 1
ATOM 778 O O . SER A 1 96 ? -11.665 -12.356 -5.091 1.00 93.88 96 SER A O 1
ATOM 780 N N . GLU A 1 97 ? -11.733 -11.123 -6.963 1.00 92.12 97 GLU A N 1
ATOM 781 C CA . GLU A 1 97 ? -11.091 -12.116 -7.836 1.00 92.12 97 GLU A CA 1
ATOM 782 C C . GLU A 1 97 ? -9.614 -12.350 -7.482 1.00 92.12 97 GLU A C 1
ATOM 784 O O . GLU A 1 97 ? -9.019 -13.340 -7.902 1.00 92.12 97 GLU A O 1
ATOM 789 N N . ARG A 1 98 ? -9.014 -11.449 -6.695 1.00 88.94 98 ARG A N 1
ATOM 790 C CA . ARG A 1 98 ? -7.611 -11.515 -6.260 1.00 88.94 98 ARG A CA 1
ATOM 791 C C . ARG A 1 98 ? -7.433 -11.894 -4.797 1.00 88.94 98 ARG A C 1
ATOM 793 O O . ARG A 1 98 ? -6.303 -12.040 -4.334 1.00 88.94 98 ARG A O 1
ATOM 800 N N . LEU A 1 99 ? -8.527 -12.016 -4.054 1.00 90.38 99 LEU A N 1
ATOM 801 C CA . LEU A 1 99 ? -8.494 -12.368 -2.644 1.00 90.38 99 LEU A CA 1
ATOM 802 C C . LEU A 1 99 ? -8.391 -13.884 -2.480 1.00 90.38 99 LEU A C 1
ATOM 804 O O . LEU A 1 99 ? -9.288 -14.628 -2.864 1.00 90.38 99 LEU A O 1
ATOM 808 N N . VAL A 1 100 ? -7.321 -14.330 -1.822 1.00 88.19 100 VAL A N 1
ATOM 809 C CA . VAL A 1 100 ? -7.178 -15.713 -1.354 1.00 88.19 100 VAL A CA 1
ATOM 810 C C . VAL A 1 100 ? -7.250 -15.707 0.166 1.00 88.19 100 VAL A C 1
ATOM 812 O O . VAL A 1 100 ? -6.383 -15.148 0.839 1.00 88.19 100 VAL A O 1
ATOM 815 N N . LEU A 1 101 ? -8.302 -16.313 0.715 1.00 84.94 101 LEU A N 1
ATOM 816 C CA . LEU A 1 101 ? -8.456 -16.480 2.156 1.00 84.94 101 LEU A CA 1
ATOM 817 C C . LEU A 1 101 ? -7.711 -17.742 2.586 1.00 84.94 101 LEU A C 1
ATOM 819 O O . LEU A 1 101 ? -8.067 -18.851 2.193 1.00 84.94 101 LEU A O 1
ATOM 823 N N . MET A 1 102 ? -6.664 -17.557 3.384 1.00 72.56 102 MET A N 1
ATOM 824 C CA . MET A 1 1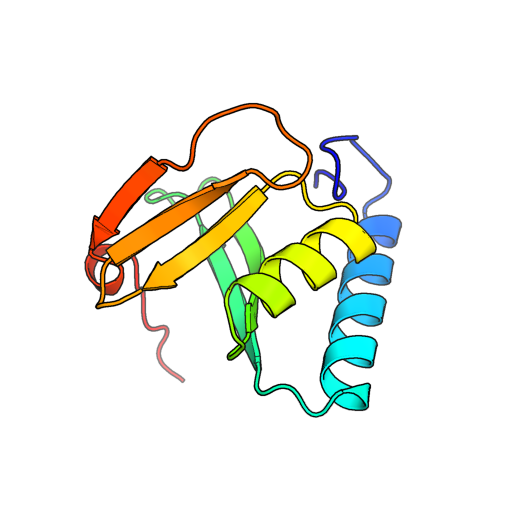02 ? -6.000 -18.663 4.064 1.00 72.56 102 MET A CA 1
ATOM 825 C C . MET A 1 102 ? -6.865 -19.071 5.265 1.00 72.56 102 MET A C 1
ATOM 827 O O . MET A 1 102 ? -7.322 -18.176 5.982 1.00 72.56 102 MET A O 1
ATOM 831 N N . PRO A 1 103 ? -7.132 -20.371 5.472 1.00 71.56 103 PRO A N 1
ATOM 832 C CA . PRO A 1 103 ? -7.782 -20.835 6.691 1.00 71.56 103 PRO A CA 1
ATOM 833 C C . PRO A 1 103 ? -6.913 -20.507 7.916 1.00 71.56 103 PRO A C 1
ATOM 835 O O . PRO A 1 103 ? -5.684 -20.482 7.804 1.00 71.56 103 PRO A O 1
ATOM 838 N N . ASP A 1 104 ? -7.573 -20.224 9.043 1.00 58.41 104 ASP A N 1
ATOM 839 C CA . ASP A 1 104 ? -6.934 -19.948 10.340 1.00 58.41 104 ASP A CA 1
ATOM 840 C C . ASP A 1 104 ? -6.182 -21.170 10.901 1.00 58.41 104 ASP A C 1
ATOM 842 O O . ASP A 1 104 ? -6.663 -22.315 10.711 1.00 58.41 104 ASP A O 1
#

Secondary structure (DSSP, 8-state):
-BPTTS-B--HHHHHHHHHHHHHHHHHTT--EEEEEEE-TTSS-EEEEEEE-S-HHHHHHHHHHTT-SEEEEEETTEEEEEESSS-S--EEEEESGGG------

Sequence (104 aa):
AQVPAGVTGHPYLNLRRDKEFQAYLNQQKLPYRSVIGCAPDHSFQEKSWIVLCEKNTAITLARQFEQNAIYWVEQGELFLVPVLLTQHEESLGNFSERLVLMPD

pLDDT: mean 88.49, std 12.22, range [49.66, 97.69]

Radius of gyration: 13.93 Å; chains: 1; bounding box: 36×32×32 Å